Protein AF-I3UT63-F1 (afdb_monomer)

pLDDT: mean 75.96, std 19.82, range [40.31, 97.0]

Radius of gyration: 26.97 Å; Cα contacts (8 Å, |Δi|>4): 41; chains: 1; bounding box: 71×56×72 Å

Organism: NCBI:txid231023

Nearest PDB structures (foldseek):
  6ewu-assembly1_A  TM=8.095E-01  e=1.971E-02  Xenorhabdus stockiae
  6ews-assembly1_A  TM=6.855E-01  e=6.465E-02  Xenorhabdus stockiae
  6ewt-assembly1_A  TM=6.565E-01  e=1.300E-01  Xenorhabdus stockiae
  1lxn-assembly1_A  TM=4.582E-01  e=3.467E+00  Methanothermobacter thermautotrophicus
  5v3j-assembly2_F  TM=2.170E-01  e=5.654E+00  Mus musculus

Foldseek 3Di:
DDDDDDDDDDDDPDDPDPPPPPPPPPDPLVVLQVVQVVQPKDWAEDPHDTDIDGPDPVNCVVCVVCVVVNNVVRVVVVVVPPPPVPDDD

Structure (mmCIF, N/CA/C/O backbone):
data_AF-I3UT63-F1
#
_entry.id   AF-I3UT63-F1
#
loop_
_atom_site.group_PDB
_atom_site.id
_atom_site.type_symbol
_atom_site.label_atom_id
_atom_site.label_alt_id
_atom_site.label_comp_id
_atom_site.label_asym_id
_atom_site.label_entity_id
_atom_site.label_seq_id
_atom_site.pdbx_PDB_ins_code
_atom_site.Cartn_x
_atom_site.Cartn_y
_atom_site.Cartn_z
_atom_site.occupancy
_atom_site.B_iso_or_equiv
_atom_site.auth_seq_id
_atom_site.auth_comp_id
_atom_site.auth_asym_id
_atom_site.auth_atom_id
_atom_site.pdbx_PDB_model_num
ATOM 1 N N . MET A 1 1 ? -57.748 -25.511 50.151 1.00 40.31 1 MET A N 1
ATOM 2 C CA . MET A 1 1 ? -56.301 -25.550 50.445 1.00 40.31 1 MET A CA 1
ATOM 3 C C . MET A 1 1 ? -55.602 -24.496 49.594 1.00 40.31 1 MET A C 1
ATOM 5 O O . MET A 1 1 ? -55.825 -24.475 48.393 1.00 40.31 1 MET A O 1
ATOM 9 N N . SER A 1 2 ? -54.849 -23.600 50.240 1.00 44.94 2 SER A N 1
ATOM 10 C CA . SER A 1 2 ? -53.843 -22.664 49.674 1.00 44.94 2 SER A CA 1
ATOM 11 C C . SER A 1 2 ? -52.575 -23.442 49.216 1.00 44.94 2 SER A C 1
ATOM 13 O O . SER A 1 2 ? -52.517 -24.615 49.591 1.00 44.94 2 SER A O 1
ATOM 15 N N . PRO A 1 3 ? -51.543 -22.878 48.517 1.00 53.75 3 PRO A N 1
ATOM 16 C CA . PRO A 1 3 ? -51.145 -21.458 48.483 1.00 53.75 3 PRO A CA 1
ATOM 17 C C . PRO A 1 3 ? -50.583 -20.856 47.163 1.00 53.75 3 PRO A C 1
ATOM 19 O O . PRO A 1 3 ? -50.280 -21.536 46.190 1.00 53.75 3 PRO A O 1
ATOM 22 N N . ARG A 1 4 ? -50.430 -19.520 47.199 1.00 54.06 4 ARG A N 1
ATOM 23 C CA . ARG A 1 4 ? -49.623 -18.648 46.315 1.00 54.06 4 ARG A CA 1
ATOM 24 C C . ARG A 1 4 ? -48.119 -18.979 46.376 1.00 54.06 4 ARG A C 1
ATOM 26 O O . ARG A 1 4 ? -47.640 -19.286 47.464 1.00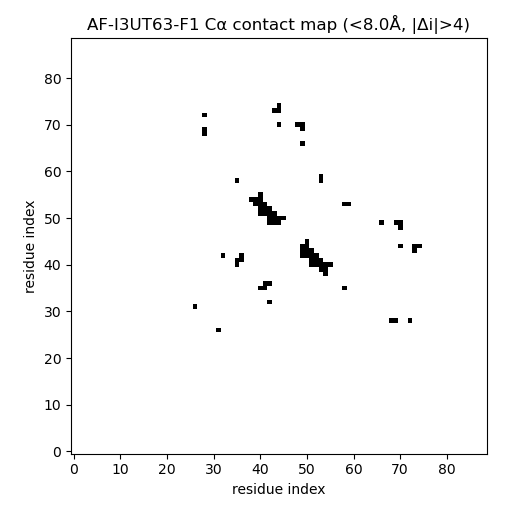 54.06 4 ARG A O 1
ATOM 33 N N . ALA A 1 5 ? -47.376 -18.705 45.294 1.00 55.00 5 ALA A N 1
ATOM 34 C CA . ALA A 1 5 ? -45.953 -18.328 45.345 1.00 55.00 5 ALA A CA 1
ATOM 35 C C . ALA A 1 5 ? -45.505 -17.531 44.090 1.00 55.00 5 ALA A C 1
ATOM 37 O O . ALA A 1 5 ? -45.575 -18.036 42.978 1.00 55.00 5 ALA A O 1
ATOM 38 N N . ASN A 1 6 ? -45.109 -16.278 44.354 1.00 60.66 6 ASN A N 1
ATOM 39 C CA . ASN A 1 6 ? -44.291 -15.265 43.656 1.00 60.66 6 ASN A CA 1
ATOM 40 C C . ASN A 1 6 ? -44.175 -15.126 42.115 1.00 60.66 6 ASN A C 1
ATOM 42 O O . ASN A 1 6 ? -43.876 -16.090 41.417 1.00 60.66 6 ASN A O 1
ATOM 46 N N . PRO A 1 7 ? -44.218 -13.870 41.609 1.00 58.41 7 PRO A N 1
ATOM 47 C CA . PRO A 1 7 ? -43.556 -13.467 40.375 1.00 58.41 7 PRO A CA 1
ATOM 48 C C . PRO A 1 7 ? -42.078 -13.176 40.680 1.00 58.41 7 PRO A C 1
ATOM 50 O O . PRO A 1 7 ? -41.762 -12.191 41.342 1.00 58.41 7 PRO A O 1
ATOM 53 N N . ASP A 1 8 ? -41.176 -14.038 40.228 1.00 47.91 8 ASP A N 1
ATOM 54 C CA . ASP A 1 8 ? -39.737 -13.835 40.379 1.00 47.91 8 ASP A CA 1
ATOM 55 C C . ASP A 1 8 ? -39.038 -14.240 39.085 1.00 47.91 8 ASP A C 1
ATOM 57 O O . ASP A 1 8 ? -39.113 -15.391 38.658 1.00 47.91 8 ASP A O 1
ATOM 61 N N . ALA A 1 9 ? -38.452 -13.254 38.417 1.00 51.88 9 ALA A N 1
ATOM 62 C CA . ALA A 1 9 ? -37.015 -13.218 38.165 1.00 51.88 9 ALA A CA 1
ATOM 63 C C . ALA A 1 9 ? -36.731 -12.326 36.952 1.00 51.88 9 ALA A C 1
ATOM 65 O O . ALA A 1 9 ? -37.159 -12.605 35.836 1.00 51.88 9 ALA A O 1
ATOM 66 N N . ALA A 1 10 ? -35.997 -11.249 37.235 1.00 54.03 10 ALA A N 1
ATOM 67 C CA . ALA A 1 10 ? -34.921 -10.688 36.422 1.00 54.03 10 ALA A CA 1
ATOM 68 C C . ALA A 1 10 ? -35.142 -10.690 34.894 1.00 54.03 10 ALA A C 1
ATOM 70 O O . ALA A 1 10 ? -35.037 -11.697 34.209 1.00 54.03 10 ALA A O 1
ATOM 71 N N . GLY A 1 11 ? -35.402 -9.544 34.280 1.00 52.03 11 GLY A N 1
ATOM 72 C CA . GLY A 1 11 ? -34.411 -8.475 34.275 1.00 52.03 11 GLY A CA 1
ATOM 73 C C . GLY A 1 11 ? -33.516 -8.649 33.052 1.00 52.03 11 GLY A C 1
ATOM 74 O O . GLY A 1 11 ? -32.598 -9.455 33.066 1.00 52.03 11 GLY A O 1
ATOM 75 N N . VAL A 1 12 ? -33.852 -7.892 32.004 1.00 51.28 12 VAL A N 1
ATOM 76 C CA . VAL A 1 12 ? -32.948 -7.324 30.992 1.00 51.28 12 VAL A CA 1
ATOM 77 C C . VAL A 1 12 ? -31.746 -8.208 30.647 1.00 51.28 12 VAL A C 1
ATOM 79 O O . VAL A 1 12 ? -30.697 -8.153 31.288 1.00 51.28 12 VAL A O 1
ATOM 82 N N . VAL A 1 13 ? -31.889 -8.989 29.576 1.00 53.38 13 VAL A N 1
ATOM 83 C CA . VAL A 1 13 ? -30.783 -9.756 29.003 1.00 53.38 13 VAL A CA 1
ATOM 84 C C . VAL A 1 13 ? -29.746 -8.789 28.432 1.00 53.38 13 VAL A C 1
ATOM 86 O O . VAL A 1 13 ? -29.907 -8.225 27.355 1.00 53.38 13 VAL A O 1
ATOM 89 N N . ALA A 1 14 ? -28.717 -8.601 29.254 1.00 59.09 14 ALA A N 1
ATOM 90 C CA . ALA A 1 14 ? -27.299 -8.590 28.938 1.00 59.09 14 ALA A CA 1
ATOM 91 C C . ALA A 1 14 ? -26.864 -7.762 27.722 1.00 59.09 14 ALA A C 1
ATOM 93 O O . ALA A 1 14 ? -26.812 -8.229 26.588 1.00 59.09 14 ALA A O 1
ATOM 94 N N . SER A 1 15 ? -26.421 -6.550 28.053 1.00 54.94 15 SER A N 1
ATOM 95 C CA . SER A 1 15 ? -25.063 -6.092 27.763 1.00 54.94 15 SER A CA 1
ATOM 96 C C . SER A 1 15 ? -24.549 -6.426 26.367 1.00 54.94 15 SER A C 1
ATOM 98 O O . SER A 1 15 ? -23.862 -7.424 26.155 1.00 54.94 15 SER A O 1
ATOM 100 N N . VAL A 1 16 ? -24.794 -5.495 25.445 1.00 57.00 16 VAL A N 1
ATOM 101 C CA . VAL A 1 16 ? -23.886 -5.241 24.325 1.00 57.00 16 VAL A CA 1
ATOM 102 C C . VAL A 1 16 ? -22.486 -5.128 24.923 1.00 57.00 16 VAL A C 1
ATOM 104 O O . VAL A 1 16 ? -22.169 -4.146 25.594 1.00 57.00 16 VAL A O 1
ATOM 107 N N . ALA A 1 17 ? -21.677 -6.174 24.752 1.00 60.53 17 ALA A N 1
ATOM 108 C CA . ALA A 1 17 ? -20.262 -6.116 25.052 1.00 60.53 17 ALA A CA 1
ATOM 109 C C . ALA A 1 17 ? -19.712 -4.973 24.207 1.00 60.53 17 ALA A C 1
ATOM 111 O O . ALA A 1 17 ? -19.733 -5.042 22.976 1.00 60.53 17 ALA A O 1
ATOM 112 N N . ALA A 1 18 ? -19.325 -3.887 24.876 1.00 59.66 18 ALA A N 1
ATOM 113 C CA . ALA A 1 18 ? -18.633 -2.787 24.245 1.00 59.66 18 ALA A CA 1
ATOM 114 C C . ALA A 1 18 ? -17.454 -3.404 23.501 1.00 59.66 18 ALA A C 1
ATOM 116 O O . ALA A 1 18 ? -16.544 -3.960 24.122 1.00 59.66 18 ALA A O 1
ATOM 117 N N . VAL A 1 19 ? -17.538 -3.391 22.169 1.00 60.09 19 VAL A N 1
ATOM 118 C CA . VAL A 1 19 ? -16.439 -3.809 21.318 1.00 60.09 19 VAL A CA 1
ATOM 119 C C . VAL A 1 19 ? -15.304 -2.878 21.715 1.00 60.09 19 VAL A C 1
ATOM 121 O O . VAL A 1 19 ? -15.399 -1.659 21.557 1.00 60.09 19 VAL A O 1
ATOM 124 N N . ALA A 1 20 ? -14.293 -3.424 22.384 1.00 60.12 20 ALA A N 1
ATOM 125 C CA . ALA A 1 20 ? -13.082 -2.678 22.629 1.00 60.12 20 ALA A CA 1
ATOM 126 C C . ALA A 1 20 ? -12.531 -2.406 21.235 1.00 60.12 20 ALA A C 1
ATOM 128 O O . ALA A 1 20 ? -12.018 -3.314 20.588 1.00 60.12 20 ALA A O 1
ATOM 129 N N . ILE A 1 21 ? -12.741 -1.190 20.729 1.00 58.56 21 ILE A N 1
ATOM 130 C CA . ILE A 1 21 ? -11.982 -0.702 19.590 1.00 58.56 21 ILE A CA 1
ATOM 131 C C . ILE A 1 21 ? -10.557 -0.742 20.125 1.00 58.56 21 ILE A C 1
ATOM 133 O O . ILE A 1 21 ? -10.284 0.001 21.075 1.00 58.56 21 ILE A O 1
ATOM 137 N N . PRO A 1 22 ? -9.677 -1.641 19.642 1.00 51.38 22 PRO A N 1
ATOM 138 C CA . PRO A 1 22 ? -8.290 -1.532 20.020 1.00 51.38 22 PRO A CA 1
ATOM 139 C C . PRO A 1 22 ? -7.912 -0.118 19.610 1.00 51.38 22 PRO A C 1
ATOM 141 O O . PRO A 1 22 ? -8.035 0.254 18.439 1.00 51.38 22 PRO A O 1
ATOM 144 N N . THR A 1 23 ? -7.554 0.704 20.590 1.00 51.34 23 THR A N 1
ATOM 145 C CA . THR A 1 23 ? -6.842 1.950 20.355 1.00 51.34 23 THR A CA 1
ATOM 146 C C . THR A 1 23 ? -5.493 1.516 19.815 1.00 51.34 23 THR A C 1
ATOM 148 O O . THR A 1 23 ? -4.517 1.433 20.554 1.00 51.34 23 THR A O 1
ATOM 151 N N . SER A 1 24 ? -5.498 1.080 18.554 1.00 53.41 24 SER A N 1
ATOM 152 C CA . SER A 1 24 ? -4.319 0.741 17.796 1.00 53.41 24 SER A CA 1
ATOM 153 C C . SER A 1 24 ? -3.480 1.992 17.901 1.00 53.41 24 SER A C 1
ATOM 155 O O . SER A 1 24 ? -3.950 3.068 17.514 1.00 53.41 24 SER A O 1
ATOM 157 N N . GLU A 1 25 ? -2.318 1.873 18.539 1.00 61.12 25 GLU A N 1
ATOM 158 C CA . GLU A 1 25 ? -1.373 2.976 18.588 1.00 61.12 25 GLU A CA 1
ATOM 159 C C . GLU A 1 25 ? -1.266 3.546 17.173 1.00 61.12 25 GLU A C 1
ATOM 161 O O . GLU A 1 25 ? -1.257 2.765 16.209 1.00 61.12 25 GLU A O 1
ATOM 166 N N . PRO A 1 26 ? -1.312 4.880 17.024 1.00 66.81 26 PRO A N 1
ATOM 167 C CA . PRO A 1 26 ? -1.269 5.489 15.710 1.00 66.81 26 PRO A CA 1
ATOM 168 C C . PRO A 1 26 ? -0.005 4.985 15.021 1.00 66.81 26 PRO A C 1
ATOM 170 O O . PRO A 1 26 ? 1.105 5.285 15.456 1.00 66.81 26 PRO A O 1
ATOM 173 N N . ILE A 1 27 ? -0.184 4.155 13.992 1.00 77.25 27 ILE A N 1
ATOM 174 C CA . ILE A 1 27 ? 0.947 3.633 13.243 1.00 77.25 27 ILE A CA 1
ATOM 175 C C . ILE A 1 27 ? 1.632 4.816 12.572 1.00 77.25 27 ILE A C 1
ATOM 177 O O . ILE A 1 27 ? 0.987 5.632 11.906 1.00 77.25 27 ILE A O 1
ATOM 181 N N . ASP A 1 28 ? 2.938 4.924 12.773 1.00 89.69 28 ASP A N 1
ATOM 182 C CA . ASP A 1 28 ? 3.735 5.914 12.073 1.00 89.69 28 ASP A CA 1
ATOM 183 C C . ASP A 1 28 ? 3.886 5.454 10.617 1.00 89.69 28 ASP A C 1
ATOM 185 O O . ASP A 1 28 ? 4.708 4.600 10.282 1.00 89.69 28 ASP A O 1
ATOM 189 N N . LEU A 1 29 ? 3.011 5.973 9.751 1.00 91.06 29 LEU A N 1
ATOM 190 C CA . LEU A 1 29 ? 2.978 5.617 8.333 1.00 91.06 29 LEU A CA 1
ATOM 191 C C . LEU A 1 29 ? 4.290 5.967 7.629 1.00 91.06 29 LEU A C 1
ATOM 193 O O . LEU A 1 29 ? 4.670 5.247 6.711 1.00 91.06 29 LEU A O 1
ATOM 197 N N . ALA A 1 30 ? 4.986 7.025 8.062 1.00 91.25 30 ALA A N 1
ATOM 198 C CA . ALA A 1 30 ? 6.279 7.385 7.493 1.00 91.25 30 ALA A CA 1
ATOM 199 C C . ALA A 1 30 ? 7.309 6.295 7.809 1.00 91.25 30 ALA A C 1
ATOM 201 O O . ALA A 1 30 ? 7.948 5.785 6.894 1.00 91.25 30 ALA A O 1
ATOM 202 N N . ARG A 1 31 ? 7.364 5.843 9.071 1.00 93.38 31 ARG A N 1
ATOM 203 C CA . ARG A 1 31 ? 8.220 4.718 9.487 1.00 93.38 31 ARG A CA 1
ATOM 204 C C . ARG A 1 31 ? 7.893 3.423 8.753 1.00 93.38 31 ARG A C 1
ATOM 206 O O . ARG A 1 31 ? 8.805 2.721 8.333 1.00 93.38 31 ARG A O 1
ATOM 213 N N . LEU A 1 32 ? 6.607 3.110 8.576 1.00 94.00 32 LEU A N 1
ATOM 214 C CA . LEU A 1 32 ? 6.187 1.926 7.821 1.00 94.00 32 LEU A CA 1
ATOM 215 C C . LEU A 1 32 ? 6.658 2.001 6.361 1.00 94.00 32 LEU A C 1
ATOM 217 O O . LEU A 1 32 ? 7.146 1.012 5.823 1.00 94.00 32 LEU A O 1
ATOM 221 N N . ILE A 1 33 ? 6.515 3.162 5.716 1.00 93.44 33 ILE A N 1
ATOM 222 C CA . ILE A 1 33 ? 6.958 3.368 4.332 1.00 93.44 33 ILE A CA 1
ATOM 223 C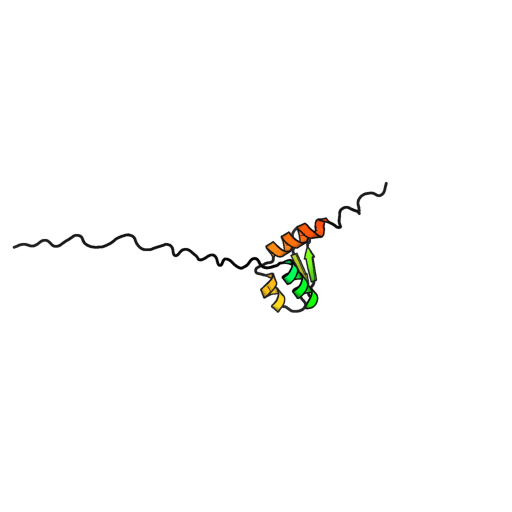 C . ILE A 1 33 ? 8.484 3.254 4.229 1.00 93.44 33 ILE A C 1
ATOM 225 O O . ILE A 1 33 ? 8.959 2.566 3.329 1.00 93.44 33 ILE A O 1
ATOM 229 N N . GLU A 1 34 ? 9.233 3.881 5.142 1.00 94.44 34 GLU A N 1
ATOM 230 C CA . GLU A 1 34 ? 10.698 3.777 5.214 1.00 94.44 34 GLU A CA 1
ATOM 231 C C . GLU A 1 34 ? 11.130 2.311 5.329 1.00 94.44 34 GLU A C 1
ATOM 233 O O . GLU A 1 34 ? 11.881 1.833 4.483 1.00 94.44 34 GLU A O 1
ATOM 238 N N . GLN A 1 35 ? 10.572 1.564 6.288 1.00 95.50 35 GLN A N 1
ATOM 239 C CA . GLN A 1 35 ? 10.894 0.149 6.478 1.00 95.50 35 GLN A CA 1
ATOM 240 C C . GLN A 1 35 ? 10.594 -0.683 5.221 1.00 95.50 35 GLN A C 1
ATOM 242 O O . GLN A 1 35 ? 11.416 -1.486 4.786 1.00 95.50 35 GLN A O 1
ATOM 247 N N . LEU A 1 36 ? 9.426 -0.483 4.603 1.00 95.25 36 LEU A N 1
ATOM 248 C CA . LEU A 1 36 ? 9.058 -1.197 3.380 1.00 95.25 36 LEU A CA 1
ATOM 249 C C . LEU A 1 36 ? 10.045 -0.904 2.240 1.00 95.25 36 LEU A C 1
ATOM 251 O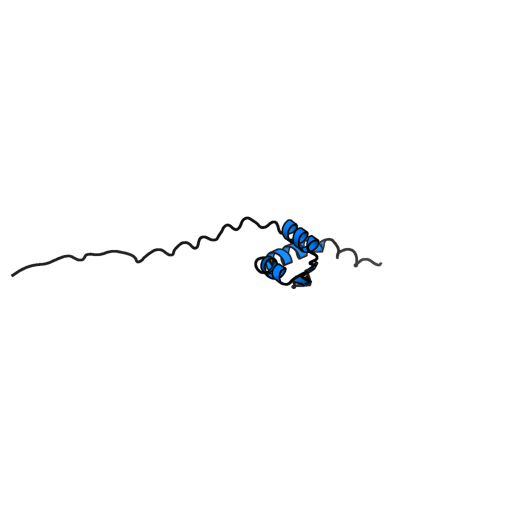 O . LEU A 1 36 ? 10.412 -1.819 1.504 1.00 95.25 36 LEU A O 1
ATOM 255 N N . GLN A 1 37 ? 10.492 0.346 2.097 1.00 94.94 37 GLN A N 1
ATOM 256 C CA . GLN A 1 37 ? 11.472 0.742 1.082 1.00 94.94 37 GLN A CA 1
ATOM 257 C C . GLN A 1 37 ? 12.868 0.180 1.360 1.00 94.94 37 GLN A C 1
ATOM 259 O O . GLN A 1 37 ? 13.521 -0.295 0.430 1.00 94.94 37 GLN A O 1
ATOM 264 N N . GLU A 1 38 ? 13.306 0.179 2.619 1.00 96.38 38 GLU A N 1
ATOM 265 C CA . GLU A 1 38 ? 14.561 -0.444 3.056 1.00 96.38 38 GLU A CA 1
ATOM 266 C C . GLU A 1 38 ? 14.580 -1.950 2.759 1.00 96.38 38 GLU A C 1
ATOM 268 O O . GLU A 1 38 ? 15.586 -2.489 2.299 1.00 96.38 38 GLU A O 1
ATOM 273 N N . GLU A 1 39 ? 13.442 -2.623 2.939 1.00 95.88 39 GLU A N 1
ATOM 274 C CA . GLU A 1 39 ? 13.242 -4.028 2.571 1.00 95.88 39 GLU A CA 1
ATOM 275 C C . GLU A 1 39 ? 13.097 -4.247 1.047 1.00 95.88 39 GLU A C 1
ATOM 277 O O . GLU A 1 39 ? 13.003 -5.386 0.585 1.00 95.88 39 GLU A O 1
ATOM 282 N N . GLY A 1 40 ? 13.091 -3.179 0.242 1.00 96.00 40 GLY A N 1
ATOM 283 C CA . GLY A 1 40 ? 13.075 -3.223 -1.223 1.00 96.00 40 GLY A CA 1
ATOM 284 C C . GLY A 1 40 ? 11.691 -3.124 -1.872 1.00 96.00 40 GLY A C 1
ATOM 285 O O . GLY A 1 40 ? 11.569 -3.343 -3.082 1.00 96.00 40 GLY A O 1
ATOM 286 N N . ALA A 1 41 ? 10.643 -2.813 -1.109 1.00 96.75 41 ALA A N 1
ATOM 287 C CA . ALA A 1 41 ? 9.323 -2.531 -1.658 1.00 96.75 41 ALA A CA 1
ATOM 288 C C . ALA A 1 41 ? 9.264 -1.124 -2.274 1.00 96.75 41 ALA A C 1
ATOM 290 O O . ALA A 1 41 ? 9.935 -0.193 -1.841 1.00 96.75 41 ALA A O 1
ATOM 291 N N . SER A 1 42 ? 8.395 -0.936 -3.263 1.00 95.06 42 SER A N 1
ATOM 292 C CA . SER A 1 42 ? 8.045 0.388 -3.783 1.00 95.06 42 SER A CA 1
ATOM 293 C C . SER A 1 42 ? 6.549 0.620 -3.628 1.00 95.06 42 SER A C 1
ATOM 295 O O . SER A 1 42 ? 5.741 -0.240 -3.989 1.00 95.06 42 SER A O 1
ATOM 297 N N . LEU A 1 43 ? 6.195 1.779 -3.074 1.00 94.38 43 LEU A N 1
ATOM 298 C CA . LEU A 1 43 ? 4.824 2.239 -2.892 1.00 94.38 43 LEU A CA 1
ATOM 299 C C . LEU A 1 43 ? 4.662 3.566 -3.635 1.00 94.38 43 LEU A C 1
ATOM 301 O O . LEU A 1 43 ? 5.470 4.474 -3.458 1.00 94.38 43 LEU A O 1
ATOM 305 N N . GLN A 1 44 ? 3.632 3.667 -4.468 1.00 91.56 44 GLN A N 1
ATOM 306 C CA . GLN A 1 44 ? 3.316 4.861 -5.255 1.00 91.56 44 GLN A CA 1
ATOM 307 C C . GLN A 1 44 ? 1.806 5.103 -5.236 1.00 91.56 44 GLN A C 1
ATOM 309 O O . GLN A 1 44 ? 1.024 4.167 -5.051 1.00 91.56 44 GLN A O 1
ATOM 314 N N . HIS A 1 45 ? 1.383 6.348 -5.450 1.00 91.75 45 HIS A N 1
ATOM 315 C CA . HIS A 1 45 ? -0.028 6.662 -5.653 1.00 91.75 45 HIS A CA 1
ATOM 316 C C . HIS A 1 45 ? -0.326 6.856 -7.146 1.00 91.75 45 HIS A C 1
ATOM 318 O O . HIS A 1 45 ? 0.452 7.453 -7.882 1.00 91.75 45 HIS A O 1
ATOM 324 N N . GLY A 1 46 ? -1.475 6.354 -7.587 1.00 85.81 46 GLY A N 1
ATOM 325 C CA . GLY A 1 46 ? -2.166 6.813 -8.790 1.00 85.81 46 GLY A CA 1
ATOM 326 C C . GLY A 1 46 ? -3.352 7.705 -8.415 1.00 85.81 46 GLY A C 1
ATOM 327 O O . GLY A 1 46 ? -3.544 8.025 -7.242 1.00 85.81 46 GLY A O 1
ATOM 328 N N . GLU A 1 47 ? -4.190 8.055 -9.392 1.00 82.06 47 GLU A N 1
ATOM 329 C CA . GLU A 1 47 ? -5.348 8.950 -9.201 1.00 82.06 47 GLU A CA 1
ATOM 330 C C . GLU A 1 47 ? -6.290 8.490 -8.067 1.00 82.06 47 GLU A C 1
ATOM 332 O O . GLU A 1 47 ? -6.800 9.304 -7.304 1.00 82.06 47 GLU A O 1
ATOM 337 N N . ASN A 1 48 ? -6.456 7.175 -7.880 1.00 85.06 48 ASN A N 1
ATOM 338 C CA . ASN A 1 48 ? -7.184 6.599 -6.742 1.00 85.06 48 ASN A CA 1
ATOM 339 C C . ASN A 1 48 ? -6.721 5.169 -6.410 1.00 85.06 48 ASN A C 1
ATOM 341 O O . ASN A 1 48 ? -7.514 4.288 -6.074 1.00 85.06 48 ASN A O 1
ATOM 345 N N . ALA A 1 49 ? -5.432 4.898 -6.593 1.00 90.62 49 ALA A N 1
ATOM 346 C CA . ALA A 1 49 ? -4.878 3.561 -6.431 1.00 90.62 49 ALA A CA 1
ATOM 347 C C . ALA A 1 49 ? -3.568 3.617 -5.655 1.00 90.62 49 ALA A C 1
ATOM 349 O O . ALA A 1 49 ? -2.719 4.461 -5.931 1.00 90.62 49 ALA A O 1
ATOM 350 N N . LEU A 1 50 ? -3.393 2.688 -4.714 1.00 94.44 50 LEU A N 1
ATOM 351 C CA . LEU A 1 50 ? -2.092 2.406 -4.121 1.00 94.44 50 LEU A CA 1
ATOM 352 C C . LEU A 1 50 ? -1.395 1.364 -5.001 1.00 94.44 50 LEU A C 1
ATOM 354 O O . LEU A 1 50 ? -1.825 0.212 -5.063 1.00 94.44 50 LEU A O 1
ATOM 358 N N . LEU A 1 51 ? -0.346 1.778 -5.704 1.00 94.38 51 LEU A N 1
A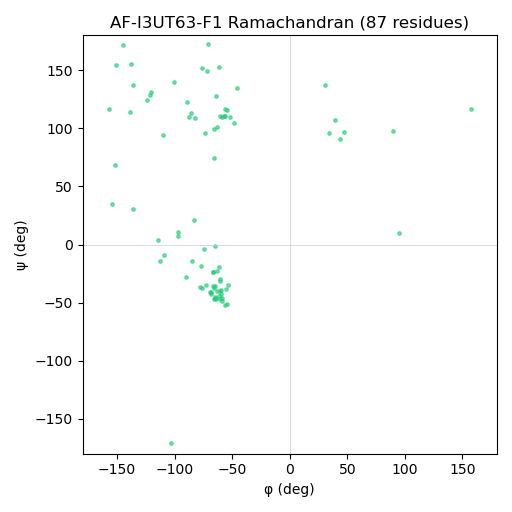TOM 359 C CA . LEU A 1 51 ? 0.479 0.899 -6.524 1.00 94.38 51 LEU A CA 1
ATOM 360 C C . LEU A 1 51 ? 1.608 0.347 -5.655 1.00 94.38 51 LEU A C 1
ATOM 362 O O . LEU A 1 51 ? 2.381 1.108 -5.075 1.00 94.38 51 LEU A O 1
ATOM 366 N N . ILE A 1 52 ? 1.692 -0.980 -5.557 1.00 94.69 52 ILE A N 1
ATOM 367 C CA . ILE A 1 52 ? 2.643 -1.670 -4.684 1.00 94.69 52 ILE A CA 1
ATOM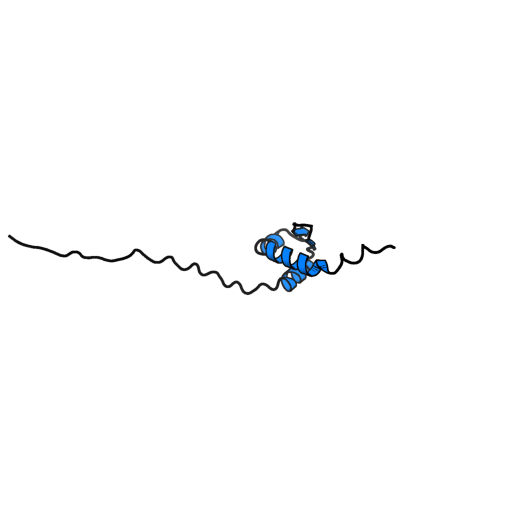 368 C C . ILE A 1 52 ? 3.474 -2.625 -5.533 1.00 94.69 52 ILE A C 1
ATOM 370 O O . ILE A 1 52 ? 2.935 -3.514 -6.192 1.00 94.69 52 ILE A O 1
ATOM 374 N N . ARG A 1 53 ? 4.794 -2.479 -5.470 1.00 96.88 53 ARG A N 1
ATOM 375 C CA . ARG A 1 53 ? 5.753 -3.487 -5.920 1.00 96.88 53 ARG A CA 1
ATOM 376 C C . ARG A 1 53 ? 6.432 -4.060 -4.674 1.00 96.88 53 ARG A C 1
ATOM 378 O O . ARG A 1 53 ? 7.388 -3.451 -4.197 1.00 96.88 53 ARG A O 1
ATOM 385 N N . PRO A 1 54 ? 5.939 -5.177 -4.119 1.00 96.81 54 PRO A N 1
ATOM 386 C CA . PRO A 1 54 ? 6.548 -5.777 -2.941 1.00 96.81 54 PRO A CA 1
ATOM 387 C C . PRO A 1 54 ? 7.889 -6.433 -3.297 1.00 96.81 54 PRO A C 1
ATOM 389 O O . PRO A 1 54 ? 8.056 -6.956 -4.402 1.00 96.81 54 PRO A O 1
ATOM 392 N N . ALA A 1 55 ? 8.823 -6.451 -2.349 1.00 97.00 55 ALA A N 1
ATOM 393 C CA . ALA A 1 55 ? 10.021 -7.285 -2.430 1.00 97.00 55 ALA A CA 1
ATOM 394 C C . ALA A 1 55 ? 9.678 -8.764 -2.194 1.00 97.00 55 ALA A C 1
ATOM 396 O O . ALA A 1 55 ? 10.238 -9.657 -2.830 1.00 97.00 55 ALA A O 1
ATOM 397 N N . HIS A 1 56 ? 8.710 -9.022 -1.312 1.00 96.44 56 HIS A N 1
ATOM 398 C CA . HIS A 1 56 ? 8.152 -10.345 -1.052 1.00 96.44 56 HIS A CA 1
ATOM 399 C C . HIS A 1 56 ? 6.690 -10.257 -0.606 1.00 96.44 56 HIS A C 1
ATOM 401 O O . HIS A 1 56 ? 6.249 -9.271 -0.019 1.00 96.44 56 HIS A O 1
ATOM 407 N N . TRP A 1 57 ? 5.929 -11.328 -0.843 1.00 94.81 57 TRP A N 1
ATOM 408 C CA . TRP A 1 57 ? 4.477 -11.341 -0.626 1.00 94.81 57 TRP A CA 1
ATOM 409 C C . TRP A 1 57 ? 4.043 -11.072 0.820 1.00 94.81 57 TRP A C 1
ATOM 411 O O . TRP A 1 57 ? 2.999 -10.460 1.018 1.00 94.81 57 TRP A O 1
ATOM 421 N N . GLY A 1 58 ? 4.863 -11.433 1.814 1.00 94.75 58 GLY A N 1
ATOM 422 C CA . GLY A 1 58 ? 4.563 -11.161 3.229 1.00 94.75 58 GLY A CA 1
ATOM 423 C C . GLY A 1 58 ? 4.445 -9.671 3.589 1.00 94.75 58 GLY A C 1
ATOM 424 O O . GLY A 1 58 ? 3.819 -9.332 4.582 1.00 94.75 58 GLY A O 1
ATOM 425 N N . GLN A 1 59 ? 4.972 -8.748 2.773 1.00 94.94 59 GLN A N 1
ATOM 426 C CA . GLN A 1 59 ? 4.794 -7.307 3.020 1.00 94.94 59 GLN A CA 1
ATOM 427 C C . GLN A 1 59 ? 3.338 -6.860 2.864 1.00 94.94 59 GLN A C 1
ATOM 429 O O . GLN A 1 59 ? 2.930 -5.854 3.445 1.00 94.94 59 GLN A O 1
ATOM 434 N N . LEU A 1 60 ? 2.530 -7.607 2.104 1.00 95.06 60 LEU A N 1
ATOM 435 C CA . LEU A 1 60 ? 1.112 -7.298 1.951 1.00 95.06 60 LEU A CA 1
ATOM 436 C C . LEU A 1 60 ? 0.327 -7.489 3.251 1.00 95.06 60 LEU A C 1
ATOM 438 O O . LEU A 1 60 ? -0.688 -6.817 3.421 1.00 95.06 60 LEU A O 1
ATOM 442 N N . ASP A 1 61 ? 0.805 -8.322 4.178 1.00 94.38 61 ASP A N 1
ATOM 443 C CA . ASP A 1 61 ? 0.180 -8.492 5.493 1.00 94.38 61 ASP A CA 1
ATOM 444 C C . ASP A 1 61 ? 0.300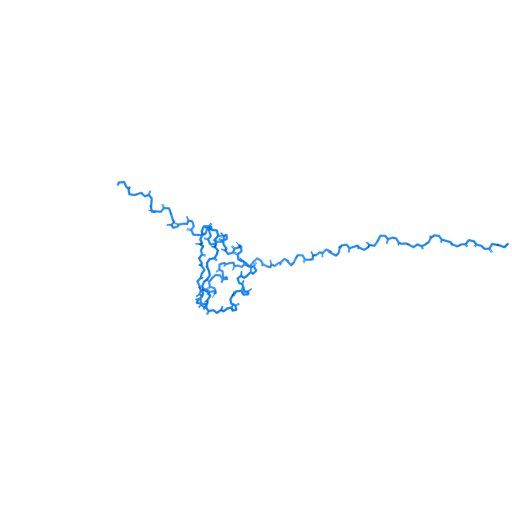 -7.212 6.334 1.00 94.38 61 ASP A C 1
ATOM 446 O O . ASP A 1 61 ? -0.643 -6.833 7.027 1.00 94.38 61 ASP A O 1
ATOM 450 N N . SER A 1 62 ? 1.423 -6.497 6.208 1.00 91.19 62 SER A N 1
ATOM 451 C CA . SER A 1 62 ? 1.640 -5.192 6.844 1.00 91.19 62 SER A CA 1
ATOM 452 C C . SER A 1 62 ? 0.929 -4.058 6.098 1.00 91.19 62 SER A C 1
ATOM 454 O O . SER A 1 62 ? 0.405 -3.138 6.717 1.00 91.19 62 SER A O 1
ATOM 456 N N . ILE A 1 63 ? 0.875 -4.103 4.763 1.00 93.62 63 ILE A N 1
ATOM 457 C CA . ILE A 1 63 ? 0.249 -3.041 3.955 1.00 93.62 63 ILE A CA 1
ATOM 458 C C . ILE A 1 63 ? -1.283 -3.123 3.999 1.00 93.62 63 ILE A C 1
ATOM 460 O O . ILE A 1 63 ? -1.961 -2.095 4.033 1.00 93.62 63 ILE A O 1
ATOM 464 N N . GLY A 1 64 ? -1.846 -4.331 4.009 1.00 93.94 64 GLY A N 1
ATOM 465 C CA . GLY A 1 64 ? -3.281 -4.592 3.896 1.00 93.94 64 GLY A CA 1
ATOM 466 C C . GLY A 1 64 ? -4.136 -3.847 4.925 1.00 93.94 64 GLY A C 1
ATOM 467 O O . GLY A 1 64 ? -5.064 -3.147 4.535 1.00 93.94 64 GLY A O 1
ATOM 468 N N . PRO A 1 65 ? -3.842 -3.899 6.230 1.00 94.00 65 PRO A N 1
ATOM 469 C CA . PRO A 1 65 ? -4.608 -3.155 7.231 1.00 94.00 65 PRO A CA 1
ATOM 470 C C . PRO A 1 65 ? -4.530 -1.628 7.069 1.00 94.00 65 PRO A C 1
ATOM 472 O O . PRO A 1 65 ? -5.427 -0.910 7.515 1.00 94.00 65 PRO A O 1
ATOM 475 N N . HIS A 1 66 ? -3.483 -1.121 6.411 1.00 93.00 66 HIS A N 1
ATOM 476 C CA . HIS A 1 66 ? -3.150 0.303 6.361 1.00 93.00 66 HIS A CA 1
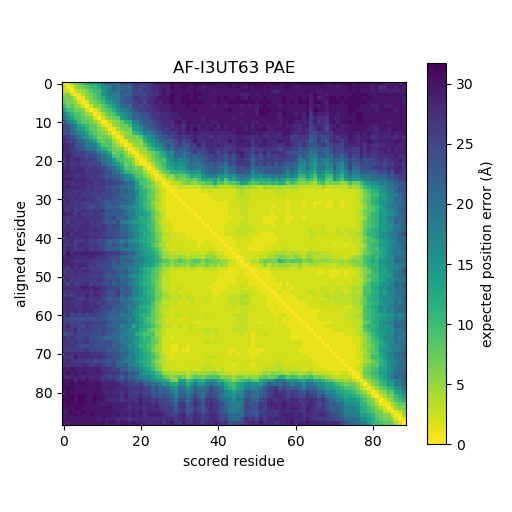ATOM 477 C C . HIS A 1 66 ? -3.271 0.931 4.965 1.00 93.00 66 HIS A C 1
ATOM 479 O O . HIS A 1 66 ? -2.993 2.119 4.815 1.00 93.00 66 HIS A O 1
ATOM 485 N N . TRP A 1 67 ? -3.737 0.197 3.945 1.00 94.12 67 TRP A N 1
ATOM 486 C CA . TRP A 1 67 ? -3.688 0.645 2.544 1.00 94.12 67 TRP A CA 1
ATOM 487 C C . TRP A 1 67 ? -4.365 2.003 2.298 1.00 94.12 67 TRP A C 1
ATOM 489 O O . TRP A 1 67 ? -3.847 2.820 1.541 1.00 94.12 67 TRP A O 1
ATOM 499 N N . LYS A 1 68 ? -5.494 2.285 2.964 1.00 93.44 68 LYS A N 1
ATOM 500 C CA . LYS A 1 68 ? -6.199 3.577 2.838 1.00 93.44 68 LYS A CA 1
ATOM 501 C C . LYS A 1 68 ? -5.398 4.723 3.439 1.00 93.44 68 LYS A C 1
ATOM 503 O O . LYS A 1 68 ? -5.340 5.806 2.868 1.00 93.44 68 LYS A O 1
ATOM 508 N N . ALA A 1 69 ? -4.806 4.474 4.602 1.00 93.00 69 ALA A N 1
ATOM 509 C CA . ALA A 1 69 ? -4.014 5.460 5.316 1.00 93.00 69 ALA A CA 1
ATOM 510 C C . ALA A 1 69 ? -2.721 5.763 4.544 1.00 93.00 69 ALA A C 1
ATOM 512 O O . ALA A 1 69 ? -2.366 6.926 4.379 1.00 93.00 69 ALA A O 1
ATOM 513 N N . LEU A 1 70 ? -2.088 4.728 3.982 1.00 93.25 70 LEU A N 1
ATOM 514 C CA . LEU A 1 70 ? -0.942 4.849 3.082 1.00 93.25 70 LEU A CA 1
ATOM 515 C C . LEU A 1 70 ? -1.286 5.646 1.821 1.00 93.25 70 LEU A C 1
ATOM 517 O O . LEU A 1 70 ? -0.552 6.565 1.475 1.00 93.25 70 LEU A O 1
ATOM 521 N N . LEU A 1 71 ? -2.416 5.356 1.165 1.00 93.31 71 LEU A N 1
ATOM 522 C CA . LEU A 1 71 ? -2.861 6.112 -0.009 1.00 93.31 71 LEU A CA 1
ATOM 523 C C . LEU A 1 71 ? -3.045 7.601 0.316 1.00 93.31 71 LEU A C 1
ATOM 525 O O . LEU A 1 71 ? -2.502 8.448 -0.388 1.00 93.31 71 LEU A O 1
ATOM 529 N N . LEU A 1 72 ? -3.748 7.920 1.406 1.00 91.75 72 LEU A N 1
ATOM 530 C CA . LEU A 1 72 ? -3.968 9.304 1.831 1.00 91.75 72 LEU A CA 1
ATOM 531 C C . LEU A 1 72 ? -2.655 10.018 2.188 1.00 91.75 72 LEU A C 1
ATOM 533 O O . LEU A 1 72 ? -2.473 11.191 1.853 1.00 91.75 72 LEU A O 1
ATOM 537 N N . HIS A 1 73 ? -1.736 9.315 2.853 1.00 91.56 73 HIS A N 1
ATOM 538 C CA . HIS A 1 73 ? -0.424 9.849 3.198 1.00 91.56 73 HIS A CA 1
ATOM 539 C C . HIS A 1 73 ? 0.385 10.160 1.935 1.00 91.56 73 HIS A C 1
ATOM 541 O O . HIS A 1 73 ? 0.915 11.260 1.806 1.00 91.56 73 HIS A O 1
ATOM 547 N N . LEU A 1 74 ? 0.431 9.237 0.973 1.00 90.00 74 LEU A N 1
ATOM 548 C CA . LEU A 1 74 ? 1.143 9.440 -0.289 1.00 90.00 74 LEU A CA 1
ATOM 549 C C . LEU A 1 74 ? 0.517 10.551 -1.137 1.00 90.00 74 LEU A C 1
ATOM 551 O O . LEU A 1 74 ? 1.256 11.330 -1.720 1.00 90.00 74 LEU A O 1
ATOM 555 N N . GLN A 1 75 ? -0.811 10.689 -1.161 1.00 89.44 75 GLN A N 1
ATOM 556 C CA . GLN A 1 75 ? -1.483 11.794 -1.859 1.00 89.44 75 GLN A CA 1
ATOM 557 C C . GLN A 1 75 ? -1.158 13.154 -1.229 1.00 89.44 75 GLN A C 1
ATOM 559 O O . GLN A 1 75 ? -0.815 14.099 -1.932 1.00 89.44 75 GLN A O 1
ATOM 564 N N . THR A 1 76 ? -1.217 13.245 0.102 1.00 87.12 76 THR A N 1
ATOM 565 C CA . THR A 1 76 ? -0.930 14.494 0.828 1.00 87.12 76 THR A CA 1
ATOM 566 C C . THR A 1 76 ? 0.527 14.936 0.659 1.00 87.12 76 THR A C 1
ATOM 568 O O . THR A 1 76 ? 0.794 16.131 0.577 1.00 87.12 76 THR A O 1
ATOM 571 N N . ASN A 1 77 ? 1.465 13.986 0.587 1.00 80.00 77 ASN A N 1
ATOM 572 C CA . ASN A 1 77 ? 2.894 14.281 0.444 1.00 80.00 77 ASN A CA 1
ATOM 573 C C . ASN A 1 77 ? 3.361 14.383 -1.024 1.00 80.00 77 ASN A C 1
ATOM 575 O O . ASN A 1 77 ? 4.304 15.116 -1.304 1.00 80.00 77 ASN A O 1
ATOM 579 N N . GLY A 1 78 ? 2.705 13.697 -1.968 1.00 65.56 78 GLY A N 1
ATOM 580 C CA . GLY A 1 78 ? 3.020 13.730 -3.405 1.00 65.56 78 GLY A CA 1
ATOM 581 C C . GLY A 1 78 ? 2.523 14.987 -4.128 1.00 65.56 78 GLY A C 1
ATOM 582 O O . GLY A 1 78 ? 3.051 15.360 -5.172 1.00 65.56 78 GLY A O 1
ATOM 583 N N . GLN A 1 79 ? 1.571 15.717 -3.536 1.00 52.47 79 GLN A N 1
ATOM 584 C CA . GLN A 1 79 ? 1.041 16.978 -4.076 1.00 52.47 79 GLN A CA 1
ATOM 585 C C . GLN A 1 79 ? 2.071 18.134 -4.135 1.00 52.47 79 GLN A C 1
ATOM 587 O O . GLN A 1 79 ? 1.735 19.233 -4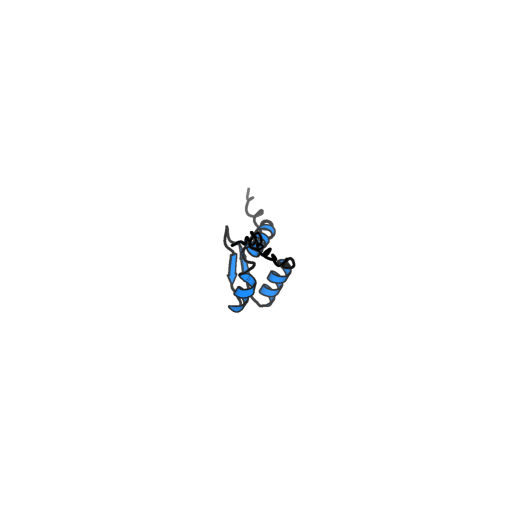.582 1.00 52.47 79 GLN A O 1
ATOM 592 N N . GLY A 1 80 ? 3.307 17.906 -3.675 1.00 44.56 80 GLY A N 1
ATOM 593 C CA . GLY A 1 80 ? 4.413 18.863 -3.714 1.00 44.56 80 GLY A CA 1
ATOM 594 C C . GLY A 1 80 ? 5.220 18.895 -5.018 1.00 44.56 80 GLY A C 1
ATOM 595 O O . GLY A 1 80 ? 5.955 19.858 -5.209 1.00 44.56 80 GLY A O 1
ATOM 596 N N . GLU A 1 81 ? 5.090 17.905 -5.912 1.00 48.00 81 GLU A N 1
ATOM 597 C CA . GLU A 1 81 ? 5.958 17.797 -7.106 1.00 48.00 81 GLU A CA 1
ATOM 598 C C . GLU A 1 81 ? 5.233 18.029 -8.449 1.00 48.00 81 GLU A C 1
ATOM 600 O O . GLU A 1 81 ? 5.876 18.319 -9.452 1.00 48.00 81 GLU A O 1
ATOM 605 N N . ASP A 1 82 ? 3.894 18.012 -8.477 1.00 47.28 82 ASP A N 1
ATOM 606 C CA . ASP A 1 82 ? 3.116 18.107 -9.731 1.00 47.28 82 ASP A CA 1
ATOM 607 C C . ASP A 1 82 ? 2.616 19.532 -10.073 1.00 47.28 82 ASP A C 1
ATOM 609 O O . ASP A 1 82 ? 1.801 19.729 -10.971 1.00 47.28 82 ASP A O 1
ATOM 613 N N . ASN A 1 83 ? 3.099 20.566 -9.369 1.00 48.75 83 ASN A N 1
ATOM 614 C CA . ASN A 1 83 ? 2.754 21.971 -9.653 1.00 48.75 83 ASN A CA 1
ATOM 615 C C . ASN A 1 83 ? 3.786 22.728 -10.519 1.00 48.75 83 ASN A C 1
ATOM 617 O O . ASN A 1 83 ? 3.625 23.933 -10.706 1.00 48.75 83 ASN A O 1
ATOM 621 N N . ASP A 1 84 ? 4.814 22.069 -11.071 1.00 46.22 84 ASP A N 1
ATOM 622 C CA . ASP A 1 84 ? 5.831 22.739 -11.914 1.00 46.22 84 ASP A CA 1
ATOM 623 C C . ASP A 1 84 ? 5.755 22.393 -13.417 1.00 46.22 84 ASP A C 1
ATOM 625 O O . ASP A 1 84 ? 6.345 23.071 -14.255 1.00 46.22 84 ASP A O 1
ATOM 629 N N . ALA A 1 85 ? 4.943 21.414 -13.831 1.00 49.09 85 ALA A N 1
ATOM 630 C CA . ALA A 1 85 ? 4.823 21.035 -15.248 1.00 49.09 85 ALA A CA 1
ATOM 631 C C . ALA A 1 85 ? 3.840 21.912 -16.062 1.00 49.09 85 ALA A C 1
ATOM 633 O O . ALA A 1 85 ? 3.329 21.495 -17.102 1.00 49.09 85 ALA A O 1
ATOM 634 N N . GLY A 1 86 ? 3.548 23.130 -15.592 1.00 47.75 86 GLY A N 1
ATOM 635 C CA . GLY A 1 86 ? 2.425 23.941 -16.066 1.00 47.75 86 GLY A CA 1
ATOM 636 C C . GLY A 1 86 ? 2.727 25.416 -16.307 1.00 47.75 86 GLY A C 1
ATOM 637 O O . GLY A 1 86 ? 1.829 26.239 -16.136 1.00 47.75 86 GLY A O 1
ATOM 638 N N . ARG A 1 87 ? 3.953 25.806 -16.682 1.00 53.38 87 ARG A N 1
ATOM 639 C CA . ARG A 1 87 ? 4.187 27.164 -17.207 1.00 53.38 87 ARG A CA 1
ATOM 640 C C . ARG A 1 87 ? 5.364 27.257 -18.175 1.00 53.38 87 ARG A C 1
ATOM 642 O O . ARG A 1 87 ? 6.359 27.916 -17.904 1.00 53.38 87 AR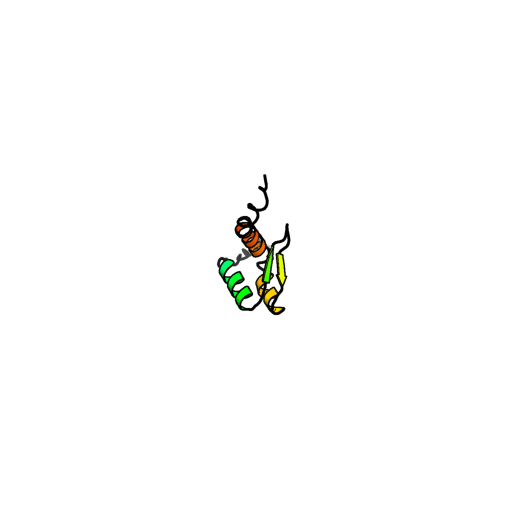G A O 1
ATOM 649 N N . SER A 1 88 ? 5.215 26.659 -19.352 1.00 52.25 88 SER A N 1
ATOM 650 C CA . SER A 1 88 ? 5.877 27.203 -20.541 1.00 52.25 88 SER A CA 1
ATOM 651 C C . SER A 1 88 ? 4.973 28.286 -21.132 1.00 52.25 88 SER A C 1
ATOM 653 O O . SER A 1 88 ? 3.860 27.992 -21.567 1.00 52.25 88 SER A O 1
ATOM 655 N N . ALA A 1 89 ? 5.441 29.532 -21.086 1.00 54.41 89 ALA A N 1
ATOM 656 C CA . ALA A 1 89 ? 4.920 30.665 -21.844 1.00 54.41 89 ALA A CA 1
ATOM 657 C C . ALA A 1 89 ? 6.042 31.200 -22.736 1.00 54.41 89 ALA A C 1
ATOM 659 O O . ALA A 1 89 ? 7.200 31.196 -22.256 1.00 54.41 89 ALA A O 1
#

Mean predicted aligned error: 15.01 Å

Solvent-accessible surface area (backbone atoms only — not comparable to full-atom values): 6068 Å² total; per-residue (Å²): 135,86,84,90,83,84,94,81,81,82,78,80,88,70,78,82,74,76,75,76,72,76,79,66,71,82,74,58,61,66,60,53,51,51,52,40,41,76,66,55,26,46,80,48,69,55,100,89,42,71,45,73,48,68,63,48,77,74,55,49,70,69,41,61,88,39,46,69,60,51,38,52,49,44,51,71,64,53,68,76,69,76,80,71,88,77,75,90,128

Sequence (89 aa):
MSPRANPDAAGVVASVAAVAIPTSEPIDLARLIEQLQEEGASLQHGENALLIRPAHWGQLDSIGPHWKALLLHLQTNGQGEDNDAGRSA

Secondary structure (DSSP, 8-state):
----------------------------HHHHHHHHHHTT-EEEE-SS-EEEE-SSTTHHHHHGGGHHHHHHHHHHHHTTTTTSSS---